Protein AF-A0A954W7S0-F1 (afdb_monomer)

Foldseek 3Di:
DDQDPVHDDDPVVVVVVVCQQPFLLLFPVSPAHVCQQLPVVCQGGNVDQFGAAPPRATDPGGGDHPVPQQVDQADDPVSPDRGDVRVVQDQSCPCRHRVHDPVRSVVVVVVDDD

Sequence (114 aa):
MKIPEDNPLSAAKIELGKQLYFDKRMSIDNTVSCATCHDPDKGWSNGAAVATGVDGQQGGRSAPTVLNSGYLRFQFWDGRANHVEGQALGPIQNPIEMNMKLDEVVKRLNGIKG

Nearest PDB structures (foldseek):
  4aam-assembly1_A  TM=9.792E-01  e=3.019E-10  Geobacter sulfurreducens PCA
  2vhd-assembly1_B  TM=9.607E-01  e=4.291E-10  Pseudomonas aeruginosa
  6qkn-assembly1_A  TM=9.562E-01  e=6.543E-10  Neisseria gonorrhoeae
  3o5c-assembly2_C  TM=9.066E-01  e=5.028E-09  Shewanella oneidensis
  1iqc-assembly2_B  TM=9.268E-01  e=8.226E-09  Nitrosomonas europaea

Mean predicted aligned error: 2.61 Å

Structure (mmCIF, N/CA/C/O backbone):
data_AF-A0A954W7S0-F1
#
_entry.id   AF-A0A954W7S0-F1
#
loop_
_atom_site.group_PDB
_atom_site.id
_atom_site.type_symbol
_atom_site.label_atom_id
_atom_site.label_alt_id
_atom_site.label_comp_id
_atom_site.label_asym_id
_atom_site.label_entity_id
_atom_site.label_seq_id
_atom_site.pdbx_PDB_ins_code
_atom_site.Cartn_x
_atom_site.Cartn_y
_atom_site.Cartn_z
_atom_site.occupancy
_atom_site.B_iso_or_equiv
_atom_site.auth_seq_id
_atom_site.auth_comp_id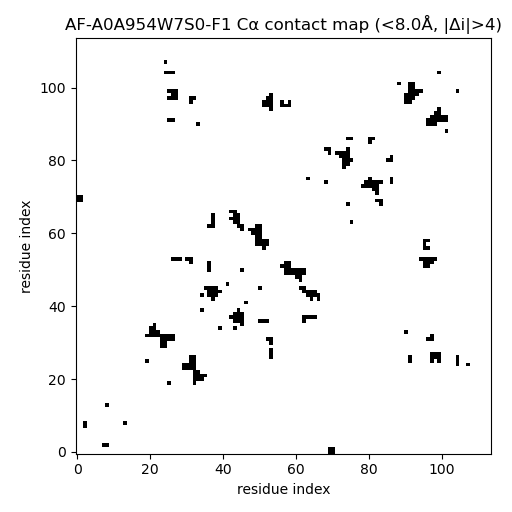
_atom_site.auth_asym_id
_atom_site.auth_atom_id
_atom_site.pdbx_PDB_model_num
ATOM 1 N N . MET A 1 1 ? 10.149 -7.109 -16.153 1.00 80.31 1 MET A N 1
ATOM 2 C CA . MET A 1 1 ? 9.836 -7.697 -14.843 1.00 80.31 1 MET A CA 1
ATOM 3 C C . MET A 1 1 ? 9.991 -9.195 -14.982 1.00 80.31 1 MET A C 1
ATOM 5 O O . MET A 1 1 ? 9.432 -9.751 -15.921 1.00 80.31 1 MET A O 1
ATOM 9 N N . LYS A 1 2 ? 10.795 -9.830 -14.125 1.00 84.56 2 LYS A N 1
ATOM 10 C CA . LYS A 1 2 ? 10.884 -11.294 -14.084 1.00 84.56 2 LYS A CA 1
ATOM 11 C C . LYS A 1 2 ? 9.700 -11.798 -13.262 1.00 84.56 2 LYS A C 1
ATOM 13 O O . LYS A 1 2 ? 9.550 -11.366 -12.127 1.00 84.56 2 LYS A O 1
ATOM 18 N N . ILE A 1 3 ? 8.868 -12.662 -13.838 1.00 90.81 3 ILE A N 1
ATOM 19 C CA . ILE A 1 3 ? 7.773 -13.304 -13.103 1.00 90.81 3 ILE A CA 1
ATOM 20 C C . ILE A 1 3 ? 8.368 -14.463 -12.290 1.00 90.81 3 ILE A C 1
ATOM 22 O O . ILE A 1 3 ? 9.049 -15.298 -12.894 1.00 90.81 3 ILE A O 1
ATOM 26 N N . PRO A 1 4 ? 8.179 -14.515 -10.960 1.00 90.00 4 PRO A N 1
ATOM 27 C CA . PRO A 1 4 ? 8.635 -15.641 -10.151 1.00 90.00 4 PRO A CA 1
ATOM 28 C C . PRO A 1 4 ? 7.902 -16.933 -10.530 1.00 90.00 4 PRO A C 1
ATOM 30 O O . PRO A 1 4 ? 6.699 -16.916 -10.794 1.00 90.00 4 PRO A O 1
ATOM 33 N N . GLU A 1 5 ? 8.618 -18.058 -10.551 1.00 93.19 5 GLU A N 1
ATOM 34 C CA . GLU A 1 5 ? 8.041 -19.369 -10.895 1.00 93.19 5 GLU A CA 1
ATOM 35 C C . GLU A 1 5 ? 7.014 -19.842 -9.854 1.00 93.19 5 GLU A C 1
ATOM 37 O O . GLU A 1 5 ? 6.030 -20.490 -10.201 1.00 93.19 5 GLU A O 1
ATOM 42 N N . ASP A 1 6 ? 7.206 -19.460 -8.592 1.00 93.62 6 ASP A N 1
ATOM 43 C CA . ASP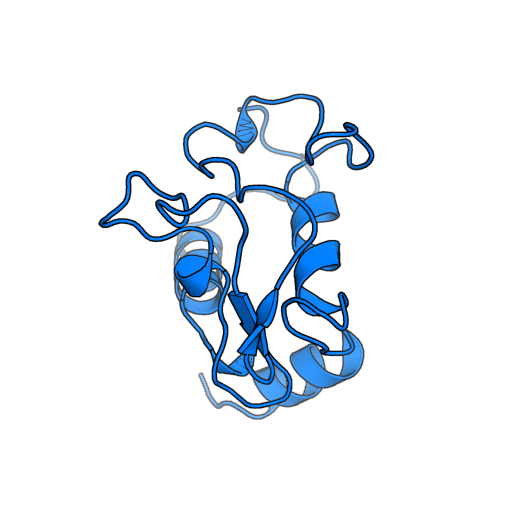 A 1 6 ? 6.314 -19.724 -7.460 1.00 93.62 6 ASP A CA 1
ATOM 44 C C . ASP A 1 6 ? 5.152 -18.719 -7.352 1.00 93.62 6 ASP A C 1
ATOM 46 O O . ASP A 1 6 ? 4.190 -18.951 -6.617 1.00 93.62 6 ASP A O 1
ATOM 50 N N . ASN A 1 7 ? 5.184 -17.628 -8.126 1.00 93.69 7 ASN A N 1
ATOM 51 C CA . ASN A 1 7 ? 4.114 -16.636 -8.194 1.00 93.69 7 ASN A CA 1
ATOM 52 C C . ASN A 1 7 ? 3.722 -16.294 -9.647 1.00 93.69 7 ASN A C 1
ATOM 54 O O . ASN A 1 7 ? 3.827 -15.139 -10.073 1.00 93.69 7 ASN A O 1
ATOM 58 N N . PRO A 1 8 ? 3.212 -17.268 -10.427 1.00 95.12 8 PRO A N 1
ATOM 59 C CA . PRO A 1 8 ? 2.810 -17.019 -11.804 1.00 95.12 8 PRO A CA 1
ATOM 60 C C . PRO A 1 8 ? 1.611 -16.069 -11.863 1.00 95.12 8 PRO A C 1
ATOM 62 O O . PRO A 1 8 ? 0.716 -16.106 -11.007 1.00 95.12 8 PRO A O 1
ATOM 65 N N . LEU A 1 9 ? 1.571 -15.236 -12.901 1.00 95.62 9 LEU A N 1
ATOM 66 C CA . LEU A 1 9 ? 0.440 -14.350 -13.158 1.00 95.62 9 LEU A CA 1
ATOM 67 C C . LEU A 1 9 ? -0.752 -15.136 -13.714 1.00 95.62 9 LEU A C 1
ATOM 69 O O . LEU A 1 9 ? -0.607 -16.005 -14.570 1.00 95.62 9 LEU A O 1
ATOM 73 N N . SER A 1 10 ? -1.949 -14.773 -13.266 1.00 97.50 10 SER A N 1
ATOM 74 C CA . SER A 1 10 ? -3.217 -15.179 -13.870 1.00 97.50 10 SER A CA 1
ATOM 75 C C . SER A 1 10 ? -4.168 -13.987 -13.870 1.00 97.50 10 SER A C 1
ATOM 77 O O . SER A 1 10 ? -4.019 -13.084 -13.046 1.00 97.50 10 SER A O 1
ATOM 79 N N . ALA A 1 11 ? -5.163 -13.978 -14.761 1.00 98.19 11 ALA A N 1
ATOM 80 C CA . ALA A 1 11 ? -6.158 -12.902 -14.795 1.00 98.19 11 ALA A CA 1
ATOM 81 C C . ALA A 1 11 ? -6.865 -12.739 -13.436 1.00 98.19 11 ALA A C 1
ATOM 83 O O . ALA A 1 11 ? -6.992 -11.626 -12.935 1.00 98.19 11 ALA A O 1
ATOM 84 N N . ALA A 1 12 ? -7.221 -13.857 -12.795 1.00 97.56 12 ALA A N 1
ATOM 85 C CA . ALA A 1 12 ? -7.826 -13.859 -11.466 1.00 97.56 12 ALA A CA 1
ATOM 86 C C . ALA A 1 12 ? -6.889 -13.287 -10.386 1.00 97.56 12 ALA A C 1
ATOM 88 O O . ALA A 1 12 ? -7.335 -12.521 -9.538 1.00 97.56 12 ALA A O 1
ATOM 89 N N . LYS A 1 13 ? -5.586 -13.607 -10.425 1.00 97.00 13 LYS A N 1
ATOM 90 C CA . LYS A 1 13 ? -4.607 -13.075 -9.463 1.00 97.00 13 LYS A CA 1
ATOM 91 C C . LYS A 1 13 ? -4.360 -11.578 -9.669 1.00 97.00 13 LYS A C 1
ATOM 93 O O . LYS A 1 13 ? -4.222 -10.853 -8.691 1.00 97.00 13 LYS A O 1
ATOM 98 N N . ILE A 1 14 ? -4.330 -11.117 -10.921 1.00 97.88 14 ILE A N 1
ATOM 99 C CA . ILE A 1 14 ? -4.203 -9.690 -11.256 1.00 97.88 14 ILE A CA 1
ATOM 100 C C . ILE A 1 14 ? -5.412 -8.917 -10.723 1.00 97.88 14 ILE A C 1
ATOM 102 O O . ILE A 1 14 ? -5.238 -7.894 -10.065 1.00 97.88 14 ILE A O 1
ATOM 106 N N . GLU A 1 15 ? -6.622 -9.424 -10.959 1.00 98.19 15 GLU A N 1
ATOM 107 C CA . GLU A 1 15 ? -7.848 -8.781 -10.485 1.00 98.19 15 GLU A CA 1
ATOM 108 C C . GLU A 1 15 ? -7.935 -8.778 -8.954 1.00 98.19 15 GLU A C 1
ATOM 110 O O . GLU A 1 15 ? -8.185 -7.734 -8.356 1.00 98.19 15 GLU A O 1
ATOM 115 N N . LEU A 1 1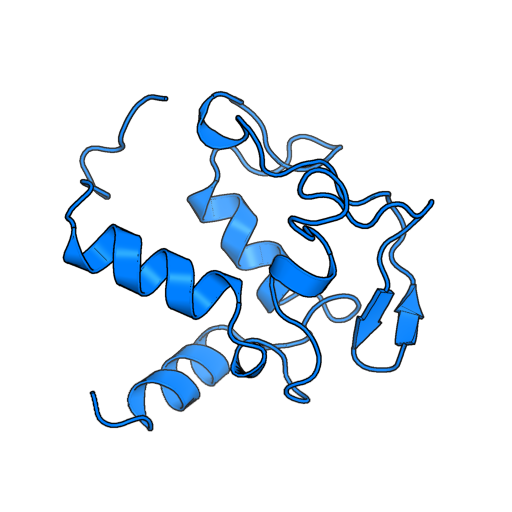6 ? -7.627 -9.901 -8.298 1.00 97.50 16 LEU A N 1
ATOM 116 C CA . LEU A 1 16 ? -7.563 -9.962 -6.837 1.00 97.50 16 LEU A CA 1
ATOM 117 C C . LEU A 1 16 ? -6.522 -8.983 -6.273 1.00 97.50 16 LEU A C 1
ATOM 119 O O . LEU A 1 16 ? -6.815 -8.239 -5.342 1.00 97.50 16 LEU A O 1
ATOM 123 N N . GLY A 1 17 ? -5.317 -8.949 -6.847 1.00 97.94 17 GLY A N 1
ATOM 124 C CA . GLY A 1 17 ? -4.262 -8.027 -6.427 1.00 97.94 17 GLY A CA 1
ATOM 125 C C . GLY A 1 17 ? -4.688 -6.566 -6.560 1.00 97.94 17 GLY A C 1
ATOM 126 O O . GLY A 1 17 ? -4.459 -5.775 -5.647 1.00 97.94 17 GLY A O 1
ATOM 127 N N . LYS A 1 18 ? -5.383 -6.220 -7.651 1.00 98.31 18 LYS A N 1
ATOM 128 C CA . LYS A 1 18 ? -5.981 -4.896 -7.834 1.00 98.31 18 LYS A CA 1
ATOM 129 C C . LYS A 1 18 ? -7.005 -4.598 -6.741 1.00 98.31 18 LYS A C 1
ATOM 131 O O . LYS A 1 18 ? -6.934 -3.531 -6.147 1.00 98.31 18 LYS A O 1
ATOM 136 N N . GLN A 1 19 ? -7.923 -5.513 -6.440 1.00 97.94 19 GLN A N 1
ATOM 137 C CA . GLN A 1 19 ? -8.912 -5.299 -5.378 1.00 97.94 19 GLN A CA 1
ATOM 138 C C . GLN A 1 19 ? -8.237 -5.040 -4.027 1.00 97.94 19 GLN A C 1
ATOM 140 O O . GLN A 1 19 ? -8.519 -4.024 -3.396 1.00 97.94 19 GLN A O 1
ATOM 145 N N . LEU A 1 20 ? -7.284 -5.890 -3.633 1.00 98.25 20 LEU A N 1
ATOM 146 C CA . LEU A 1 20 ? -6.549 -5.753 -2.371 1.00 98.25 20 LEU A CA 1
ATOM 147 C C . LEU A 1 20 ? -5.751 -4.444 -2.287 1.00 98.25 20 LEU A C 1
ATOM 149 O O . LEU A 1 20 ? -5.697 -3.831 -1.225 1.00 98.25 20 LEU A O 1
ATOM 153 N N . TYR A 1 21 ? -5.175 -3.980 -3.399 1.00 98.69 21 TYR A N 1
ATOM 154 C CA . TYR A 1 21 ? -4.402 -2.735 -3.449 1.00 98.69 21 TYR A CA 1
ATOM 155 C C . TYR A 1 21 ? -5.222 -1.504 -3.028 1.00 98.69 21 TYR A C 1
ATOM 157 O O . TYR A 1 21 ? -4.709 -0.592 -2.373 1.00 98.69 21 TYR A O 1
ATOM 165 N N . PHE A 1 22 ? -6.505 -1.476 -3.396 1.00 98.62 22 PHE A N 1
ATOM 166 C CA . PHE A 1 22 ? -7.421 -0.380 -3.072 1.00 98.62 22 PHE A CA 1
ATOM 167 C C . PHE A 1 22 ? -8.255 -0.640 -1.810 1.00 98.62 22 PHE A C 1
ATOM 169 O O . PHE A 1 22 ? -8.897 0.285 -1.309 1.00 98.62 22 PHE A O 1
ATOM 176 N N . ASP A 1 23 ? -8.239 -1.858 -1.267 1.00 98.31 23 ASP A N 1
ATOM 177 C CA . ASP A 1 23 ? -9.088 -2.245 -0.147 1.00 98.31 23 ASP A CA 1
ATOM 178 C C . ASP A 1 23 ? -8.568 -1.699 1.186 1.00 98.31 23 ASP A C 1
ATOM 180 O O . ASP A 1 23 ? -7.552 -2.139 1.724 1.00 98.31 23 ASP A O 1
ATOM 184 N N . LYS A 1 24 ? -9.301 -0.747 1.767 1.00 98.31 24 LYS A N 1
ATOM 185 C CA . LYS A 1 24 ? -8.949 -0.177 3.072 1.00 98.31 24 LYS A CA 1
ATOM 186 C C . LYS A 1 24 ? -9.120 -1.162 4.220 1.00 98.31 24 LYS A C 1
ATOM 188 O O . LYS A 1 24 ? -8.512 -0.974 5.264 1.00 98.31 24 LYS A O 1
ATOM 193 N N . ARG A 1 25 ? -9.865 -2.259 4.032 1.00 97.56 25 ARG A N 1
ATOM 194 C CA . ARG A 1 25 ? -9.980 -3.332 5.035 1.00 97.56 25 ARG A CA 1
ATOM 195 C C . ARG A 1 25 ? -8.648 -4.024 5.319 1.00 97.56 25 ARG A C 1
ATOM 197 O O . ARG A 1 25 ? -8.581 -4.834 6.240 1.00 97.56 25 ARG A O 1
ATOM 204 N N . MET A 1 26 ? -7.598 -3.702 4.569 1.00 98.00 26 MET A N 1
ATOM 205 C CA . MET A 1 26 ? -6.234 -4.134 4.833 1.00 98.00 26 MET A CA 1
ATOM 206 C C . MET A 1 26 ? -5.584 -3.419 6.039 1.00 98.00 26 MET A C 1
ATOM 208 O O . MET A 1 26 ? -4.642 -3.978 6.596 1.00 98.00 26 MET A O 1
ATOM 212 N N . SER A 1 27 ? -6.055 -2.234 6.467 1.00 98.56 27 SER A N 1
ATOM 213 C CA . SER A 1 27 ? -5.576 -1.552 7.689 1.00 98.56 27 SER A CA 1
ATOM 214 C C . SER A 1 27 ? -6.428 -1.865 8.916 1.00 98.56 27 SER A C 1
ATOM 216 O O . SER A 1 27 ? -7.592 -2.258 8.805 1.00 98.56 27 SER A O 1
ATOM 218 N N . ILE A 1 28 ? -5.871 -1.665 10.112 1.00 98.25 28 ILE A N 1
ATOM 219 C CA . ILE A 1 28 ? -6.544 -1.991 11.377 1.00 98.25 28 ILE A CA 1
ATOM 220 C C . ILE A 1 28 ? -7.906 -1.300 11.535 1.00 98.25 28 ILE A C 1
ATOM 222 O O . ILE A 1 28 ? -8.875 -1.937 11.954 1.00 98.25 28 ILE A O 1
ATOM 226 N N . ASP A 1 29 ? -7.987 -0.039 11.113 1.00 97.19 29 ASP A N 1
ATOM 227 C CA . ASP A 1 29 ? -9.105 0.895 11.281 1.00 97.19 29 ASP A CA 1
ATOM 228 C C . ASP A 1 29 ? -9.969 1.073 10.014 1.00 97.19 29 ASP A C 1
ATOM 230 O O . ASP A 1 29 ? -10.922 1.850 10.009 1.00 97.19 29 ASP A O 1
ATOM 234 N N . ASN A 1 30 ? -9.667 0.339 8.939 1.00 97.69 30 ASN A N 1
ATOM 235 C CA . ASN A 1 30 ? -10.308 0.450 7.626 1.00 97.69 30 ASN A CA 1
ATOM 236 C C . ASN A 1 30 ? -10.165 1.824 6.932 1.00 97.69 30 ASN A C 1
ATOM 238 O O . ASN A 1 30 ? -11.013 2.183 6.108 1.00 97.69 30 ASN A O 1
ATOM 242 N N . THR A 1 31 ? -9.122 2.606 7.231 1.00 98.00 31 THR A N 1
ATOM 243 C CA . THR A 1 31 ? -8.917 3.938 6.629 1.00 98.00 31 THR A CA 1
ATOM 244 C C . THR A 1 31 ? -7.816 3.984 5.562 1.00 98.00 31 THR A C 1
ATOM 246 O O . THR A 1 31 ? -7.895 4.820 4.650 1.00 98.00 31 THR A O 1
ATOM 249 N N . VAL A 1 32 ? -6.846 3.062 5.607 1.00 98.38 32 VAL A N 1
ATOM 250 C CA . VAL A 1 32 ? -5.640 3.054 4.761 1.00 98.38 32 VAL A CA 1
ATOM 251 C C . VAL A 1 32 ? -5.595 1.809 3.871 1.00 98.38 32 VAL A C 1
ATOM 253 O O . VAL A 1 32 ? -5.807 0.689 4.322 1.00 98.38 32 VAL A O 1
ATOM 256 N N . SER A 1 33 ? -5.271 1.998 2.593 1.00 98.62 33 SER A N 1
ATOM 257 C CA . SER A 1 33 ? -4.885 0.932 1.660 1.00 98.62 33 SER A CA 1
ATOM 258 C C . SER A 1 33 ? -3.544 1.274 1.009 1.00 98.62 33 SER A C 1
ATOM 260 O O . SER A 1 33 ? -2.990 2.351 1.246 1.00 98.62 33 SER A O 1
ATOM 262 N N . CYS A 1 34 ? -3.016 0.397 0.151 1.00 98.56 34 CYS A N 1
ATOM 263 C CA . CYS A 1 34 ? -1.805 0.699 -0.618 1.00 98.56 34 CYS A CA 1
ATOM 264 C C . CYS A 1 34 ? -1.991 1.992 -1.433 1.00 98.56 34 CYS A C 1
ATOM 266 O O . CYS A 1 34 ? -1.109 2.851 -1.463 1.00 98.56 34 CYS A O 1
ATOM 268 N N . ALA A 1 35 ? -3.181 2.164 -2.016 1.00 98.44 35 ALA A N 1
ATOM 269 C CA . ALA A 1 35 ? -3.552 3.337 -2.800 1.00 98.44 35 ALA A CA 1
ATOM 270 C C . ALA A 1 35 ? -3.601 4.650 -1.999 1.00 98.44 35 ALA A C 1
ATOM 272 O O . ALA A 1 35 ? -3.465 5.711 -2.596 1.00 98.44 35 ALA A O 1
ATOM 273 N N . THR A 1 36 ? -3.746 4.613 -0.668 1.00 98.00 36 THR A N 1
ATOM 274 C CA . THR A 1 36 ? -3.704 5.834 0.160 1.00 98.00 36 THR A CA 1
ATOM 275 C C . THR A 1 36 ? -2.336 6.525 0.076 1.00 98.00 36 THR A C 1
ATOM 277 O O . THR A 1 36 ? -2.262 7.753 0.042 1.00 98.00 36 THR A O 1
ATOM 280 N N . CYS A 1 37 ? -1.253 5.744 0.018 1.00 98.00 37 CYS A N 1
ATOM 281 C CA . CYS A 1 37 ? 0.122 6.251 -0.060 1.00 98.00 37 CYS A CA 1
ATOM 282 C C . CYS A 1 37 ? 0.702 6.201 -1.483 1.00 98.00 37 CYS A C 1
ATOM 284 O O . CYS A 1 37 ? 1.689 6.875 -1.772 1.00 98.00 37 CYS A O 1
ATOM 286 N N . HIS A 1 38 ? 0.100 5.410 -2.367 1.00 98.25 38 HIS A N 1
ATOM 287 C CA . HIS A 1 38 ? 0.531 5.202 -3.746 1.00 98.25 38 HIS A CA 1
ATOM 288 C C . HIS A 1 38 ? -0.647 5.445 -4.699 1.00 98.25 38 HIS A C 1
A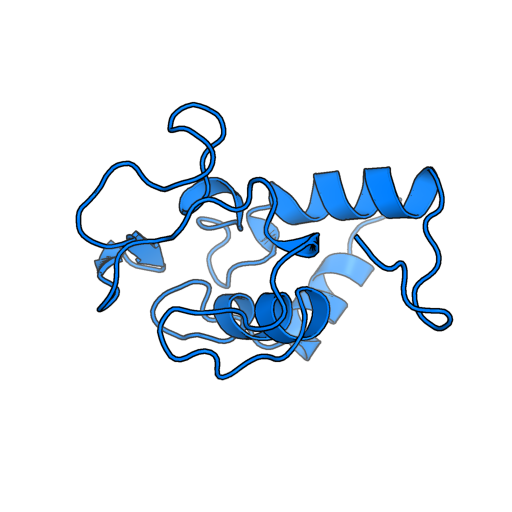TOM 290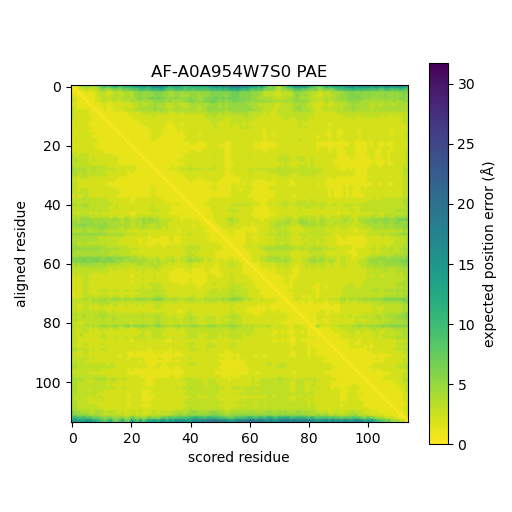 O O . HIS A 1 38 ? -1.184 4.525 -5.326 1.00 98.25 38 HIS A O 1
ATOM 296 N N . ASP A 1 39 ? -1.051 6.709 -4.748 1.00 97.75 39 ASP A N 1
ATOM 297 C CA . ASP A 1 39 ? -2.285 7.227 -5.329 1.00 97.75 39 ASP A CA 1
ATOM 298 C C . ASP A 1 39 ? -2.159 7.395 -6.858 1.00 97.75 39 ASP A C 1
ATOM 300 O O . ASP A 1 39 ? -1.252 8.105 -7.318 1.00 97.75 39 ASP A O 1
ATOM 304 N N . PRO A 1 40 ? -3.036 6.769 -7.670 1.00 97.31 40 PRO A N 1
ATOM 305 C CA . PRO A 1 40 ? -3.018 6.901 -9.127 1.00 97.31 40 PRO A CA 1
ATOM 306 C C . PRO A 1 40 ? -3.042 8.352 -9.624 1.00 97.31 40 PRO A C 1
ATOM 308 O O . PRO A 1 40 ? -2.345 8.665 -10.592 1.00 97.31 40 PRO A O 1
ATOM 311 N N . ASP A 1 41 ? -3.755 9.247 -8.933 1.00 97.50 41 ASP A N 1
ATOM 312 C CA . ASP A 1 41 ? -3.898 10.655 -9.329 1.00 97.50 41 ASP A CA 1
ATOM 313 C C . ASP A 1 41 ? -2.629 11.475 -9.048 1.00 97.50 41 ASP A C 1
ATOM 315 O O . ASP A 1 41 ? -2.476 12.607 -9.510 1.00 97.50 41 ASP A O 1
ATOM 319 N N . LYS A 1 42 ? -1.673 10.890 -8.318 1.00 97.69 42 LYS A N 1
ATOM 320 C CA . LYS A 1 42 ? -0.400 11.511 -7.930 1.00 97.69 42 LYS A CA 1
ATOM 321 C C . LYS A 1 42 ? 0.799 10.747 -8.481 1.00 97.69 42 LYS A C 1
ATOM 323 O O . LYS A 1 42 ? 1.859 10.687 -7.857 1.00 97.69 42 LYS A O 1
ATOM 328 N N . GLY A 1 43 ? 0.627 10.117 -9.644 1.00 97.81 43 GLY A N 1
ATOM 329 C CA . GLY A 1 43 ? 1.683 9.333 -10.284 1.00 97.81 43 GLY A CA 1
ATOM 330 C C . GLY A 1 43 ? 2.057 8.087 -9.483 1.00 97.81 43 GLY A C 1
ATOM 331 O O . GLY A 1 43 ? 3.216 7.667 -9.501 1.00 97.81 43 GLY A O 1
ATOM 332 N N . TRP A 1 44 ? 1.088 7.506 -8.772 1.00 98.19 44 TRP A N 1
ATOM 333 C CA . TRP A 1 44 ? 1.247 6.323 -7.923 1.00 98.19 44 TRP A CA 1
ATOM 334 C C . TRP A 1 44 ? 2.192 6.518 -6.727 1.00 98.19 44 TRP A C 1
ATOM 336 O O . TRP A 1 44 ? 2.796 5.564 -6.236 1.00 98.19 44 TRP A O 1
ATOM 346 N N . SER A 1 45 ? 2.305 7.761 -6.258 1.00 97.31 45 SER A N 1
ATOM 347 C CA . SER A 1 45 ? 2.960 8.204 -5.018 1.00 97.31 45 SER A CA 1
ATOM 348 C C . SER A 1 45 ? 1.921 8.937 -4.146 1.00 97.31 45 SER A C 1
ATOM 350 O O . SER A 1 45 ? 0.733 8.910 -4.447 1.00 97.31 45 SER A O 1
ATOM 352 N N . ASN A 1 46 ? 2.319 9.594 -3.060 1.00 95.06 46 ASN A N 1
ATOM 353 C CA . ASN A 1 46 ? 1.418 10.343 -2.177 1.00 95.06 46 ASN A CA 1
ATOM 354 C C . ASN A 1 46 ? 1.383 11.853 -2.477 1.00 95.06 46 ASN A C 1
ATOM 356 O O . ASN A 1 46 ? 0.518 12.557 -1.944 1.00 95.06 46 ASN A O 1
ATOM 360 N N . GLY A 1 47 ? 2.314 12.358 -3.299 1.00 94.56 47 GLY A N 1
ATOM 361 C CA . GLY A 1 47 ? 2.451 13.787 -3.615 1.00 94.56 47 GLY A CA 1
ATOM 362 C C . GLY A 1 47 ? 2.804 14.662 -2.406 1.00 94.56 47 GLY A C 1
ATOM 363 O O . GLY A 1 47 ? 2.507 15.853 -2.408 1.00 94.56 47 GLY A O 1
ATOM 364 N N . ALA A 1 48 ? 3.398 14.077 -1.362 1.00 95.56 48 ALA A N 1
ATOM 365 C CA . ALA A 1 48 ? 3.769 14.766 -0.129 1.00 95.56 48 ALA A CA 1
ATOM 366 C C . ALA A 1 48 ? 5.172 14.349 0.337 1.00 95.56 48 ALA A C 1
ATOM 368 O O . ALA A 1 48 ? 5.705 13.318 -0.080 1.00 95.56 48 ALA A O 1
ATOM 369 N N . ALA A 1 49 ? 5.770 15.145 1.230 1.00 96.81 49 ALA A N 1
ATOM 370 C CA . ALA A 1 49 ? 7.111 14.878 1.757 1.00 96.81 49 ALA A CA 1
ATOM 371 C C . ALA A 1 49 ? 7.202 13.514 2.467 1.00 96.81 49 ALA A C 1
ATOM 373 O O . ALA A 1 49 ? 8.191 12.800 2.310 1.00 96.81 49 ALA A O 1
ATOM 374 N N . VAL A 1 50 ? 6.153 13.137 3.204 1.00 97.50 50 VAL A N 1
ATOM 375 C CA . VAL A 1 50 ? 6.017 11.844 3.887 1.00 97.50 50 VAL A CA 1
ATOM 376 C C . VAL A 1 50 ? 4.579 11.337 3.789 1.00 97.50 50 VAL A C 1
ATOM 378 O O . VAL A 1 50 ? 3.656 12.110 3.529 1.00 97.50 50 VAL A O 1
ATOM 381 N N . ALA A 1 51 ? 4.398 10.025 3.924 1.00 95.94 51 ALA A N 1
ATOM 382 C CA . ALA A 1 51 ? 3.081 9.397 3.905 1.00 95.94 51 ALA A CA 1
ATOM 383 C C . ALA A 1 51 ? 2.359 9.531 5.254 1.00 95.94 51 ALA A C 1
ATOM 385 O O . ALA A 1 51 ? 2.999 9.505 6.305 1.00 95.94 51 ALA A O 1
ATOM 386 N N . THR A 1 52 ? 1.030 9.623 5.198 1.00 97.31 52 THR A N 1
ATOM 387 C CA . THR A 1 52 ? 0.142 9.593 6.366 1.00 97.31 52 THR A CA 1
ATOM 388 C C . THR A 1 52 ? -0.521 8.224 6.436 1.00 97.31 52 THR A C 1
ATOM 390 O O . THR A 1 52 ? -1.187 7.837 5.476 1.00 97.31 52 THR A O 1
ATOM 393 N N . GLY A 1 53 ? -0.349 7.502 7.540 1.00 97.88 53 GLY A N 1
ATOM 394 C CA . GLY A 1 53 ? -1.035 6.233 7.772 1.00 97.88 53 GLY A CA 1
ATOM 395 C C . GLY A 1 53 ? -2.183 6.351 8.771 1.00 97.88 53 GLY A C 1
ATOM 396 O O . GLY A 1 53 ? -2.802 7.412 8.906 1.00 97.88 53 GLY A O 1
ATOM 397 N N . VAL A 1 54 ? -2.484 5.241 9.445 1.00 98.44 54 VAL A N 1
ATOM 398 C CA . VAL A 1 54 ? -3.575 5.155 10.426 1.00 98.44 54 VAL A CA 1
ATOM 399 C C . VAL A 1 54 ? -3.385 6.143 11.576 1.00 98.44 54 VAL A C 1
ATOM 401 O O . VAL A 1 54 ? -2.263 6.538 11.908 1.00 98.44 54 VAL A O 1
ATOM 404 N N . ASP A 1 55 ? -4.499 6.579 12.164 1.00 96.75 55 ASP A N 1
ATOM 405 C CA . ASP A 1 55 ? -4.539 7.594 13.228 1.00 96.75 55 ASP 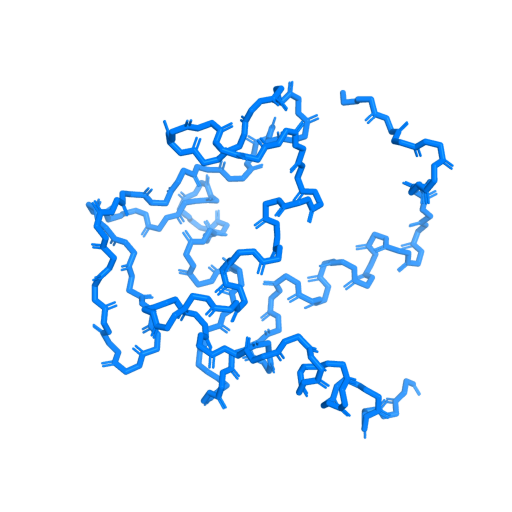A CA 1
ATOM 406 C C . ASP A 1 55 ? -3.871 8.938 12.852 1.00 96.75 55 ASP A C 1
ATOM 408 O O . ASP A 1 55 ? -3.507 9.737 13.714 1.00 96.75 55 ASP A O 1
ATOM 412 N N . GLY A 1 56 ? -3.691 9.207 11.552 1.00 96.69 56 GLY A N 1
ATOM 413 C CA . GLY A 1 56 ? -3.042 10.424 11.053 1.00 96.69 56 GLY A CA 1
ATOM 414 C C . GLY A 1 56 ? -1.522 10.457 11.251 1.00 96.69 56 GLY A C 1
ATOM 415 O O . GLY A 1 56 ? -0.900 11.507 11.054 1.00 96.69 56 GLY A O 1
ATOM 416 N N . GLN A 1 57 ? -0.907 9.333 11.626 1.00 97.88 57 GLN A N 1
ATOM 417 C CA . GLN A 1 57 ? 0.526 9.260 11.890 1.00 97.88 57 GLN A CA 1
ATOM 418 C C . GLN A 1 57 ? 1.349 9.542 10.627 1.00 97.88 57 GLN A C 1
ATOM 420 O O . GLN A 1 57 ? 1.028 9.079 9.533 1.00 97.88 57 GLN A O 1
ATOM 425 N N . GLN A 1 58 ? 2.436 10.300 10.784 1.00 97.88 58 GLN A N 1
ATOM 426 C CA . GLN A 1 58 ? 3.360 10.630 9.699 1.00 97.88 58 GLN A CA 1
ATOM 427 C C . GLN A 1 58 ? 4.524 9.636 9.668 1.00 97.88 58 GLN A C 1
ATOM 429 O O . GLN A 1 58 ? 5.184 9.400 10.681 1.00 97.88 58 GLN A O 1
ATOM 434 N N . GLY A 1 59 ? 4.807 9.082 8.490 1.00 95.06 59 GLY A N 1
ATOM 435 C CA . GLY A 1 59 ? 5.995 8.269 8.250 1.00 95.06 59 GLY A CA 1
ATOM 436 C C . GLY A 1 59 ? 7.294 9.083 8.252 1.00 95.06 59 GLY A C 1
ATOM 437 O O . GLY A 1 59 ? 7.297 10.310 8.257 1.00 95.06 59 GLY A O 1
ATOM 438 N N . GLY A 1 60 ? 8.431 8.385 8.193 1.00 95.38 60 GLY A N 1
ATOM 439 C CA . GLY A 1 60 ? 9.760 9.014 8.140 1.00 95.38 60 GLY A CA 1
ATOM 440 C C . GLY A 1 60 ? 10.335 9.206 6.732 1.00 95.38 60 GLY A C 1
ATOM 441 O O . GLY A 1 60 ? 11.464 9.672 6.595 1.00 95.38 60 GLY A O 1
ATOM 442 N N . ARG A 1 61 ? 9.625 8.776 5.680 1.00 93.94 61 ARG A N 1
ATOM 443 C CA . ARG A 1 61 ? 10.103 8.804 4.287 1.00 93.94 61 ARG A CA 1
ATOM 444 C C . ARG A 1 61 ? 8.957 9.105 3.320 1.00 93.94 61 ARG A C 1
ATOM 446 O O . ARG A 1 61 ? 7.804 8.784 3.604 1.00 93.94 61 ARG A O 1
ATOM 453 N N . SER A 1 62 ? 9.295 9.677 2.166 1.00 95.31 62 SER A N 1
ATOM 454 C CA . SER A 1 62 ? 8.367 9.819 1.038 1.00 95.31 62 SER A CA 1
ATOM 455 C C . SER A 1 62 ? 7.963 8.442 0.499 1.00 95.31 62 SER A C 1
ATOM 457 O O . SER A 1 62 ? 8.791 7.526 0.470 1.00 95.31 62 SER A O 1
ATOM 459 N N . ALA A 1 63 ? 6.710 8.287 0.065 1.00 97.56 63 ALA A N 1
ATOM 460 C CA . ALA A 1 63 ? 6.254 7.073 -0.602 1.00 97.56 63 ALA A CA 1
ATOM 461 C C . ALA A 1 63 ? 6.726 7.089 -2.071 1.00 97.56 63 ALA A C 1
ATOM 463 O O . ALA A 1 63 ? 6.266 7.939 -2.840 1.00 97.56 63 ALA A O 1
ATOM 464 N N . PRO A 1 64 ? 7.640 6.195 -2.498 1.00 97.38 64 PRO A N 1
ATOM 465 C CA . PRO A 1 64 ? 8.067 6.147 -3.895 1.00 97.38 64 PRO A CA 1
ATOM 466 C C . PRO A 1 64 ? 6.900 5.742 -4.807 1.00 97.38 64 PRO A C 1
ATOM 468 O O . PRO A 1 64 ? 5.931 5.140 -4.351 1.00 97.38 64 PRO A O 1
ATOM 471 N N . THR A 1 65 ? 6.983 6.036 -6.105 1.00 98.06 65 THR A N 1
ATOM 472 C CA . THR A 1 65 ? 5.978 5.532 -7.053 1.00 98.06 65 THR A CA 1
ATOM 473 C C . THR A 1 65 ? 6.008 4.001 -7.129 1.00 98.06 65 THR A C 1
ATOM 475 O O . THR A 1 65 ? 7.090 3.409 -7.121 1.00 98.06 65 THR A O 1
ATOM 478 N N . VAL A 1 66 ? 4.845 3.345 -7.236 1.00 97.75 66 VAL A N 1
ATOM 479 C CA . VAL A 1 66 ? 4.806 1.895 -7.523 1.00 97.75 66 VAL A CA 1
ATOM 480 C C . VAL A 1 66 ? 4.992 1.574 -9.006 1.00 97.75 66 VAL A C 1
ATOM 482 O O . VAL A 1 66 ? 5.235 0.413 -9.352 1.00 97.75 66 VAL A O 1
ATOM 485 N N . LEU A 1 67 ? 4.918 2.572 -9.896 1.00 97.75 67 LEU A N 1
ATOM 486 C CA . LEU A 1 67 ? 5.168 2.365 -11.321 1.00 97.75 67 LEU A CA 1
ATOM 487 C C . LEU A 1 67 ? 6.574 1.799 -11.528 1.00 97.75 67 LEU A C 1
ATOM 489 O O . LEU A 1 67 ? 7.559 2.305 -10.998 1.00 97.75 67 LEU A O 1
ATOM 493 N N . ASN A 1 68 ? 6.659 0.734 -12.322 1.00 96.88 68 ASN A N 1
ATOM 494 C CA . ASN A 1 68 ? 7.894 0.007 -12.621 1.00 96.88 68 ASN A CA 1
ATOM 495 C C . ASN A 1 68 ? 8.598 -0.650 -11.416 1.00 96.88 68 ASN A C 1
ATOM 497 O O . ASN A 1 68 ? 9.681 -1.208 -11.593 1.00 96.88 68 ASN A O 1
ATOM 501 N N . SER A 1 69 ? 7.990 -0.682 -10.225 1.00 96.50 69 SER A N 1
ATOM 502 C CA . SER A 1 69 ? 8.577 -1.313 -9.028 1.00 96.50 69 SER A CA 1
ATOM 503 C C . SER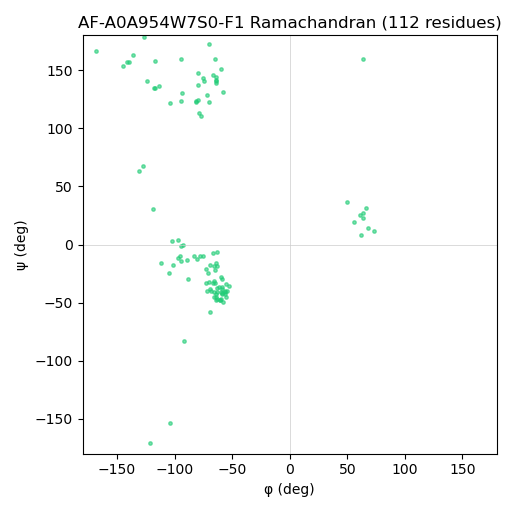 A 1 69 ? 8.956 -2.786 -9.242 1.00 96.50 69 SER A C 1
ATOM 505 O O . SER A 1 69 ? 10.002 -3.225 -8.769 1.00 96.50 69 SER A O 1
ATOM 507 N N . GLY A 1 70 ? 8.193 -3.530 -10.052 1.00 94.44 70 GLY A N 1
ATOM 508 C CA . GLY A 1 70 ? 8.505 -4.914 -10.440 1.00 94.44 70 GLY A CA 1
ATOM 509 C C . GLY A 1 70 ? 9.752 -5.091 -11.327 1.00 94.44 70 GLY A C 1
ATOM 510 O O . GLY A 1 70 ? 10.161 -6.216 -11.610 1.00 94.44 70 GLY A O 1
ATOM 511 N N . TYR A 1 71 ? 10.375 -4.007 -11.799 1.00 95.00 71 TYR A N 1
ATOM 512 C CA . TYR A 1 71 ? 11.677 -4.049 -12.477 1.00 95.00 71 TYR A CA 1
ATOM 513 C C . TYR A 1 71 ? 12.848 -3.787 -11.520 1.00 95.00 71 TYR A C 1
ATOM 515 O O . TYR A 1 71 ? 13.994 -4.043 -11.888 1.00 95.00 71 TYR A O 1
ATOM 523 N N . LEU A 1 72 ? 12.583 -3.285 -10.310 1.00 94.62 72 LEU A N 1
ATOM 524 C CA . LEU A 1 72 ? 13.618 -2.977 -9.331 1.00 94.62 72 LEU A CA 1
ATOM 525 C C . LEU A 1 72 ? 14.084 -4.249 -8.617 1.00 94.62 72 LEU A C 1
ATOM 527 O O . LEU A 1 72 ? 13.280 -5.074 -8.185 1.00 94.62 72 LEU A O 1
ATOM 531 N N . ARG A 1 73 ? 15.404 -4.372 -8.444 1.00 91.50 73 ARG A N 1
ATOM 532 C CA . ARG A 1 73 ? 16.018 -5.455 -7.660 1.00 91.50 73 ARG A CA 1
ATOM 533 C C . ARG A 1 73 ? 15.810 -5.280 -6.157 1.00 91.50 73 ARG A C 1
ATOM 535 O O . ARG A 1 73 ? 15.714 -6.265 -5.440 1.00 91.50 73 ARG A O 1
ATOM 542 N N . PHE A 1 74 ? 15.780 -4.037 -5.691 1.00 96.12 74 PHE A N 1
ATOM 543 C CA . PHE A 1 74 ? 15.623 -3.702 -4.284 1.00 96.12 74 PHE A CA 1
ATOM 544 C C . PHE A 1 74 ? 14.425 -2.781 -4.107 1.00 96.12 74 PHE A C 1
ATOM 546 O O . PHE A 1 74 ? 14.178 -1.898 -4.927 1.00 96.12 74 PHE A O 1
ATOM 553 N N . GLN A 1 75 ? 13.692 -3.015 -3.031 1.00 97.56 75 GLN A N 1
ATOM 554 C CA . GLN A 1 75 ? 12.486 -2.308 -2.644 1.00 97.56 75 GLN A CA 1
ATOM 555 C C . GLN A 1 75 ? 12.714 -1.594 -1.312 1.00 97.56 75 GLN A C 1
ATOM 557 O O . GLN A 1 75 ? 13.564 -1.999 -0.516 1.00 97.56 75 GLN A O 1
ATOM 562 N N . PHE A 1 76 ? 11.900 -0.567 -1.056 1.00 97.44 76 PHE A N 1
ATOM 563 C CA . PHE A 1 76 ? 12.131 0.460 -0.037 1.00 97.44 76 PHE A CA 1
ATOM 564 C C . PHE A 1 76 ? 13.384 1.311 -0.295 1.00 97.44 76 PHE A C 1
ATOM 566 O O . PHE A 1 76 ? 14.311 0.920 -0.996 1.00 97.44 76 PHE A O 1
ATOM 573 N N . TRP A 1 77 ? 13.427 2.492 0.323 1.00 96.75 77 TRP A N 1
ATOM 574 C CA . TRP A 1 77 ? 14.547 3.434 0.205 1.00 96.75 77 TRP A CA 1
ATOM 575 C C . TRP A 1 77 ? 15.909 2.887 0.654 1.00 96.75 77 TRP A C 1
ATOM 577 O O . TRP A 1 77 ? 16.933 3.330 0.153 1.00 96.75 77 TRP A O 1
ATOM 587 N N . ASP A 1 78 ? 15.928 1.952 1.603 1.00 96.56 78 ASP A N 1
ATOM 588 C CA . ASP A 1 78 ? 17.146 1.286 2.089 1.00 96.56 78 ASP A CA 1
ATOM 589 C C . ASP A 1 78 ? 17.392 -0.070 1.419 1.00 96.56 78 ASP A C 1
ATOM 591 O O . ASP A 1 78 ? 18.323 -0.779 1.786 1.00 96.56 78 ASP A O 1
ATOM 595 N N . GLY A 1 79 ? 16.555 -0.448 0.450 1.00 96.75 79 GLY A N 1
ATOM 596 C CA . GLY A 1 79 ? 16.707 -1.681 -0.307 1.00 96.75 79 GLY A CA 1
ATOM 597 C C . GLY A 1 79 ? 16.481 -2.968 0.489 1.00 96.75 79 GLY A C 1
ATOM 598 O O . GLY A 1 79 ? 16.849 -4.038 0.014 1.00 96.75 79 GLY A O 1
ATOM 599 N N . ARG A 1 80 ? 15.889 -2.898 1.691 1.00 96.56 80 ARG A N 1
ATOM 600 C CA . ARG A 1 80 ? 15.783 -4.045 2.615 1.00 96.56 80 ARG A CA 1
ATOM 601 C C . ARG A 1 80 ? 14.932 -5.218 2.113 1.00 96.56 80 ARG A C 1
ATOM 603 O O . ARG A 1 80 ? 14.996 -6.293 2.700 1.00 96.56 80 ARG A O 1
ATOM 610 N N . ALA A 1 81 ? 14.115 -5.023 1.078 1.00 96.94 81 ALA A N 1
ATOM 611 C CA . ALA A 1 81 ? 13.351 -6.098 0.448 1.00 96.94 81 ALA A CA 1
ATOM 612 C C . ALA A 1 81 ? 13.843 -6.342 -0.982 1.00 96.94 81 ALA A C 1
ATOM 614 O O . ALA A 1 81 ? 14.064 -5.407 -1.743 1.00 96.94 81 ALA A O 1
ATOM 615 N N . ASN A 1 82 ? 13.988 -7.611 -1.361 1.00 94.19 82 ASN A N 1
ATOM 616 C CA . ASN A 1 82 ? 14.625 -8.011 -2.623 1.00 94.19 82 ASN A CA 1
ATOM 617 C C . ASN A 1 82 ? 13.637 -8.195 -3.793 1.00 94.19 82 ASN A C 1
ATOM 619 O O . ASN A 1 82 ? 14.043 -8.592 -4.882 1.00 94.19 82 ASN A O 1
ATOM 623 N N . HIS A 1 83 ? 12.339 -7.989 -3.559 1.00 93.25 83 HIS A N 1
ATOM 624 C CA . HIS A 1 83 ? 11.264 -8.106 -4.550 1.00 93.25 83 HIS A CA 1
ATOM 625 C C . HIS A 1 83 ? 9.956 -7.521 -3.987 1.00 93.25 83 HIS A C 1
ATOM 627 O O . HIS A 1 83 ? 9.848 -7.249 -2.785 1.00 93.25 83 HIS A O 1
ATOM 633 N N . VAL A 1 84 ? 8.970 -7.299 -4.860 1.00 94.25 84 VAL A N 1
ATOM 634 C CA . VAL A 1 84 ? 7.709 -6.612 -4.527 1.00 94.25 84 VAL A CA 1
ATOM 635 C C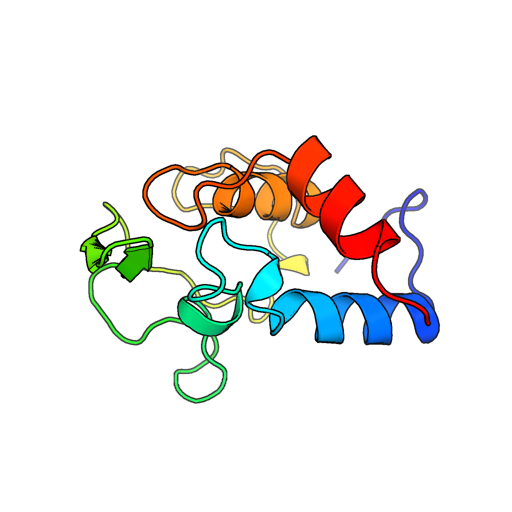 . VAL A 1 84 ? 6.832 -7.404 -3.553 1.00 94.25 84 VAL A C 1
ATOM 637 O O . VAL A 1 84 ? 6.193 -6.811 -2.690 1.00 94.25 84 VAL A O 1
ATOM 640 N N . GLU A 1 85 ? 6.850 -8.735 -3.608 1.00 93.25 85 GLU A N 1
ATOM 641 C CA . GLU A 1 85 ? 6.064 -9.583 -2.704 1.00 93.25 85 GLU A CA 1
ATOM 642 C C . GLU A 1 85 ? 6.550 -9.455 -1.256 1.00 93.25 85 GLU A C 1
ATOM 644 O O . GLU A 1 85 ? 5.739 -9.337 -0.342 1.00 93.25 85 GLU A O 1
ATOM 649 N N . GLY A 1 86 ? 7.869 -9.401 -1.041 1.00 94.19 86 GLY A N 1
ATOM 650 C CA . GLY A 1 86 ? 8.444 -9.167 0.285 1.00 94.19 86 GLY A CA 1
ATOM 651 C C . GLY A 1 86 ? 8.213 -7.736 0.778 1.00 94.19 86 GLY A C 1
ATOM 652 O O . GLY A 1 86 ? 8.024 -7.516 1.972 1.00 94.19 86 GLY A O 1
ATOM 653 N N . GLN A 1 87 ? 8.183 -6.761 -0.138 1.00 97.19 87 GLN A N 1
ATOM 654 C CA . GLN A 1 87 ? 7.867 -5.369 0.187 1.00 97.19 87 GLN A CA 1
ATOM 655 C C . GLN A 1 87 ? 6.432 -5.229 0.706 1.00 97.19 87 GLN A C 1
ATOM 657 O O . GLN A 1 87 ? 6.238 -4.584 1.734 1.00 97.19 87 GLN A O 1
ATOM 662 N N . ALA A 1 88 ? 5.456 -5.867 0.053 1.00 97.06 88 ALA A N 1
ATOM 663 C CA . ALA A 1 88 ? 4.032 -5.730 0.368 1.00 97.06 88 ALA A CA 1
ATOM 664 C C . ALA A 1 88 ? 3.664 -6.140 1.809 1.00 97.06 88 ALA A C 1
ATOM 666 O O . ALA A 1 88 ? 2.723 -5.598 2.385 1.00 97.06 88 ALA A O 1
ATOM 667 N N . LEU A 1 89 ? 4.425 -7.054 2.423 1.00 97.00 89 LEU A N 1
ATOM 668 C CA . LEU A 1 89 ? 4.198 -7.506 3.802 1.00 97.00 89 LEU A CA 1
ATOM 669 C C . LEU A 1 89 ? 4.542 -6.442 4.858 1.00 97.00 89 LEU A C 1
ATOM 671 O O . LEU A 1 89 ? 4.033 -6.498 5.979 1.00 97.00 89 LEU A O 1
ATOM 675 N N . GLY A 1 90 ? 5.431 -5.502 4.526 1.00 97.19 90 GLY A N 1
ATOM 676 C CA . GLY A 1 90 ? 5.920 -4.477 5.449 1.00 97.19 90 GLY A CA 1
ATOM 677 C C . GLY A 1 90 ? 4.854 -3.441 5.823 1.00 97.19 90 GLY A C 1
ATOM 678 O O . GLY A 1 90 ? 4.551 -3.323 7.009 1.00 97.19 90 GLY A O 1
ATOM 679 N N . PRO A 1 91 ? 4.263 -2.719 4.849 1.00 97.94 91 PRO A N 1
ATOM 680 C CA . PRO A 1 91 ? 3.247 -1.695 5.099 1.00 97.94 91 PRO A CA 1
ATOM 681 C C . PRO A 1 91 ? 2.054 -2.192 5.909 1.00 97.94 91 PRO A C 1
ATOM 683 O O . PRO A 1 91 ? 1.618 -1.497 6.823 1.00 97.94 91 PRO A O 1
ATOM 686 N N . ILE A 1 92 ? 1.584 -3.419 5.630 1.00 98.38 92 ILE A N 1
ATOM 687 C CA . ILE A 1 92 ? 0.456 -4.035 6.345 1.00 98.38 92 ILE A CA 1
ATOM 688 C C . ILE A 1 92 ? 0.742 -4.062 7.852 1.00 98.38 92 ILE A C 1
ATOM 690 O O . ILE A 1 92 ? -0.098 -3.651 8.640 1.00 98.38 92 ILE A O 1
ATOM 694 N N . GLN A 1 93 ? 1.952 -4.466 8.244 1.00 98.19 93 GLN A N 1
ATOM 695 C CA . GLN A 1 93 ? 2.340 -4.649 9.646 1.00 98.19 93 GLN A CA 1
ATOM 696 C C . GLN A 1 93 ? 2.923 -3.402 10.312 1.00 98.19 93 GLN A C 1
ATOM 698 O O . GLN A 1 93 ? 3.076 -3.379 11.532 1.00 98.19 93 GLN A O 1
ATOM 703 N N . ASN A 1 94 ? 3.285 -2.374 9.545 1.00 98.12 94 ASN A N 1
ATOM 704 C CA . ASN A 1 94 ? 3.920 -1.187 10.100 1.00 98.12 94 ASN A CA 1
ATOM 705 C C . ASN A 1 94 ? 2.904 -0.387 10.944 1.00 98.12 94 ASN A C 1
ATOM 707 O O . ASN A 1 94 ? 1.882 0.033 10.395 1.00 98.12 94 ASN A O 1
ATOM 711 N N . PRO A 1 95 ? 3.179 -0.123 12.240 1.00 97.94 95 PRO A N 1
ATOM 712 C CA . PRO A 1 95 ? 2.244 0.556 13.141 1.00 97.94 95 PRO A CA 1
ATOM 713 C C . PRO A 1 95 ? 1.946 2.014 12.765 1.00 97.94 95 PRO A C 1
ATOM 715 O O . PRO A 1 95 ? 0.949 2.566 13.221 1.00 97.94 95 PRO A O 1
ATOM 718 N N . ILE A 1 96 ? 2.796 2.629 11.940 1.00 98.19 96 ILE A N 1
ATOM 719 C CA . ILE A 1 96 ? 2.597 3.985 11.415 1.00 98.19 96 ILE A CA 1
ATOM 720 C C . ILE A 1 96 ? 1.782 3.957 10.119 1.00 98.19 96 ILE A C 1
ATOM 722 O O . ILE A 1 96 ? 1.091 4.924 9.828 1.00 98.19 96 ILE A O 1
ATOM 726 N N . GLU A 1 97 ? 1.870 2.881 9.328 1.00 98.25 97 GLU A N 1
ATOM 727 C CA . GLU A 1 97 ? 1.214 2.785 8.018 1.00 98.25 97 GLU A CA 1
ATOM 728 C C . GLU A 1 97 ? -0.180 2.163 8.147 1.00 98.25 97 GLU A C 1
ATOM 730 O O . GLU A 1 97 ? -1.156 2.903 8.213 1.00 98.25 97 GLU A O 1
ATOM 735 N N . MET A 1 98 ? -0.291 0.829 8.188 1.00 98.62 98 MET A N 1
ATOM 736 C CA . MET A 1 98 ? -1.581 0.114 8.195 1.00 98.62 98 MET A CA 1
ATOM 737 C C . MET A 1 98 ? -1.886 -0.596 9.525 1.00 98.62 98 MET A C 1
ATOM 739 O O . MET A 1 98 ? -3.040 -0.948 9.773 1.00 98.62 98 MET A O 1
ATOM 743 N N . ASN A 1 99 ? -0.870 -0.781 10.376 1.00 98.38 99 ASN A N 1
ATOM 744 C CA . ASN A 1 99 ? -0.949 -1.302 11.746 1.00 98.38 99 ASN A CA 1
ATOM 745 C C . ASN A 1 99 ? -1.742 -2.616 11.914 1.00 98.38 99 ASN A C 1
ATOM 747 O O . ASN A 1 99 ? -2.452 -2.815 12.896 1.00 98.38 99 ASN A O 1
ATOM 751 N N . MET A 1 100 ? -1.639 -3.522 10.946 1.00 98.12 100 MET A N 1
ATOM 752 C CA . MET A 1 100 ? -2.417 -4.754 10.870 1.00 98.12 100 MET A CA 1
ATOM 753 C C . MET A 1 100 ? -1.518 -5.992 10.946 1.00 98.12 100 MET A C 1
ATOM 755 O O . MET A 1 100 ? -0.518 -6.103 10.239 1.00 98.12 100 MET A O 1
ATOM 759 N N . LYS A 1 101 ? -1.887 -6.989 11.756 1.00 98.19 101 LYS A N 1
ATOM 760 C CA . LYS A 1 101 ? -1.191 -8.287 11.726 1.00 98.19 101 LYS A CA 1
ATOM 761 C C . LYS A 1 101 ? -1.612 -9.092 10.498 1.00 98.19 101 LYS A C 1
ATOM 763 O O . LYS A 1 101 ? -2.788 -9.106 10.134 1.00 98.19 101 LYS A O 1
ATOM 768 N N . LEU A 1 102 ? -0.675 -9.834 9.904 1.00 97.75 102 LEU A N 1
ATOM 769 C CA . LEU A 1 102 ? -0.958 -10.648 8.714 1.00 97.75 102 LEU A CA 1
ATOM 770 C C . LEU A 1 102 ? -2.059 -11.696 8.964 1.00 97.75 102 LEU A C 1
ATOM 772 O O . LEU A 1 102 ? -2.981 -11.830 8.162 1.00 97.75 102 LEU A O 1
ATOM 776 N N . ASP A 1 103 ? -2.037 -12.372 10.111 1.00 98.12 103 ASP A N 1
ATOM 777 C CA . ASP A 1 103 ? -3.071 -13.360 10.454 1.00 98.12 103 ASP A CA 1
ATOM 778 C C . ASP A 1 103 ? -4.459 -12.721 10.620 1.00 98.12 103 ASP A C 1
ATOM 780 O O . ASP A 1 103 ? -5.483 -13.316 10.274 1.00 98.12 103 ASP A O 1
ATOM 784 N N . GLU A 1 104 ? -4.506 -11.483 11.117 1.00 98.00 104 GLU A N 1
ATOM 785 C CA . GLU A 1 104 ? -5.754 -10.740 11.297 1.00 98.00 104 GLU A CA 1
ATOM 786 C C . GLU A 1 104 ? -6.334 -10.299 9.951 1.00 98.00 104 GLU A C 1
ATOM 788 O O . GLU A 1 104 ? -7.547 -10.420 9.751 1.00 98.00 104 GLU A O 1
ATOM 793 N N . VAL A 1 105 ? -5.496 -9.861 9.000 1.00 97.25 105 VAL A N 1
ATOM 794 C CA . VAL A 1 105 ? -5.981 -9.511 7.655 1.00 97.25 105 VAL A CA 1
ATOM 795 C C . VAL A 1 105 ? -6.440 -10.747 6.892 1.00 97.25 105 VAL A C 1
ATOM 797 O O . VAL A 1 105 ? -7.511 -10.715 6.293 1.00 97.25 105 VAL A O 1
ATOM 800 N N . VAL A 1 106 ? -5.735 -11.877 7.003 1.00 97.50 106 VAL A N 1
ATOM 801 C CA . VAL A 1 106 ? -6.177 -13.150 6.408 1.00 97.50 106 VAL A CA 1
ATOM 802 C C . VAL A 1 106 ? -7.529 -13.576 6.982 1.00 97.50 106 VAL A C 1
ATOM 804 O O . VAL A 1 106 ? -8.452 -13.886 6.228 1.00 97.50 106 VAL A O 1
ATOM 807 N N . LYS A 1 107 ? -7.690 -13.540 8.312 1.00 98.06 107 LYS A N 1
ATOM 808 C CA . LYS A 1 107 ? -8.969 -13.853 8.967 1.00 98.06 107 LYS A CA 1
ATOM 809 C C . LYS A 1 107 ? -10.092 -12.932 8.487 1.00 98.06 107 LYS A C 1
ATOM 811 O O . LYS A 1 107 ? -1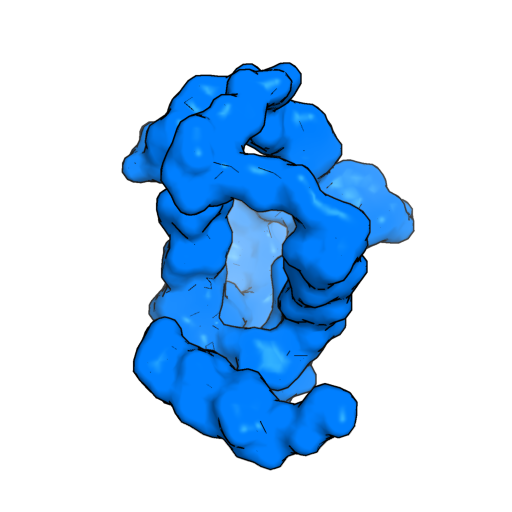1.203 -13.404 8.253 1.00 98.06 107 LYS A O 1
ATOM 816 N N . ARG A 1 108 ? -9.810 -11.635 8.338 1.00 97.06 108 ARG A N 1
ATOM 817 C CA . ARG A 1 108 ? -10.776 -10.641 7.857 1.00 97.06 108 ARG A CA 1
ATOM 818 C C . ARG A 1 108 ? -11.204 -10.926 6.419 1.00 97.06 108 ARG A C 1
ATOM 820 O O . ARG A 1 108 ? -12.402 -10.951 6.153 1.00 97.06 108 ARG A O 1
ATOM 827 N N . LEU A 1 109 ? -10.253 -11.187 5.523 1.00 96.62 109 LEU A N 1
ATOM 828 C CA . LEU A 1 109 ? -10.529 -11.481 4.115 1.00 96.62 109 LEU A CA 1
ATOM 829 C C . LEU A 1 109 ? -11.330 -12.778 3.948 1.00 96.62 109 LEU A C 1
ATOM 831 O O . LEU A 1 109 ? -12.318 -12.789 3.222 1.00 96.62 109 LEU A O 1
ATOM 835 N N . ASN A 1 110 ? -10.992 -13.832 4.697 1.00 96.81 110 ASN A N 1
ATOM 836 C CA . ASN A 1 110 ? -11.743 -15.095 4.695 1.00 96.81 110 ASN A CA 1
ATOM 837 C C . ASN A 1 110 ? -13.189 -14.957 5.207 1.00 96.81 110 ASN A C 1
ATOM 839 O O . ASN A 1 110 ? -14.016 -15.834 4.963 1.00 96.81 110 ASN A O 1
ATOM 843 N N . GLY A 1 111 ? -13.508 -13.877 5.929 1.00 96.69 111 GLY A N 1
ATOM 844 C CA . GLY A 1 111 ? -14.869 -13.568 6.370 1.00 96.69 111 GLY A CA 1
ATOM 845 C C . GLY A 1 111 ? -15.762 -12.964 5.280 1.00 96.69 111 GLY A C 1
ATOM 846 O O . GLY A 1 111 ? -16.968 -12.833 5.491 1.00 96.69 111 GLY A O 1
ATOM 847 N N . ILE A 1 112 ? -15.201 -12.587 4.128 1.00 94.62 112 ILE A N 1
ATOM 848 C CA . ILE A 1 112 ? -15.931 -11.987 3.009 1.00 94.62 112 ILE A CA 1
ATOM 849 C C . ILE A 1 112 ? -16.322 -13.101 2.038 1.00 94.62 112 ILE A C 1
ATOM 851 O O . ILE A 1 112 ? -15.467 -13.827 1.536 1.00 94.62 112 ILE A O 1
ATOM 855 N N . LYS A 1 113 ? -17.621 -13.240 1.751 1.00 90.19 113 LYS A N 1
ATOM 856 C CA . LYS A 1 113 ? -18.077 -14.153 0.696 1.00 90.19 113 LYS A CA 1
ATOM 857 C C . LYS A 1 113 ? -17.715 -13.577 -0.675 1.00 90.19 113 LYS A C 1
ATOM 859 O O . LYS A 1 113 ? -18.012 -12.408 -0.926 1.00 90.19 113 LYS A O 1
ATOM 864 N N . GLY A 1 114 ? -17.069 -14.402 -1.501 1.00 74.12 114 GLY A N 1
ATOM 865 C CA . GLY A 1 114 ? -16.788 -14.125 -2.913 1.00 74.12 114 GLY A CA 1
ATOM 866 C C . GLY A 1 114 ? -17.996 -14.327 -3.812 1.00 74.12 114 GLY A C 1
ATOM 867 O O . GLY A 1 114 ? -18.945 -15.024 -3.380 1.00 74.12 114 GLY A O 1
#

pLDDT: mean 96.36, std 3.37, range [74.12, 98.69]

Radius of gyration: 14.07 Å; Cα contacts (8 Å, |Δi|>4): 168; chains: 1; bounding box: 35×35×28 Å

Secondary structure (DSSP, 8-state):
-PPPTTS---HHHHHHHHHHHH-GGGSTTS---HHHHSBGGGTTB-SSSS-B-GGGPBPSS-----TTGGG-SSBSTT--BSSHHHHHHHHHH-TTTT---HHHHHHHHHTS--

Solvent-accessible surface area (backbone atoms only — not comparable to full-atom values): 6458 Å² total; per-residue (Å²): 104,82,76,49,87,93,58,68,89,43,74,68,56,53,51,50,50,53,51,57,36,63,32,22,71,52,12,69,83,48,79,30,28,58,35,66,36,32,21,74,95,46,70,19,10,54,81,50,80,44,30,67,25,48,98,71,30,71,48,96,50,52,45,66,52,59,73,69,44,67,64,43,65,50,29,71,97,84,40,85,21,72,34,63,74,63,40,61,60,46,51,33,51,32,74,48,39,20,46,18,56,69,70,58,42,52,55,53,56,72,70,54,85,129